Protein AF-A0A343JDG8-F1 (afdb_monomer)

Radius of gyration: 19.2 Å; Cα contacts (8 Å, |Δi|>4): 88; chains: 1; bounding box: 52×33×59 Å

Mean predicted aligned error: 7.64 Å

Solvent-accessible surface area (backbone atoms only — not comparable to full-atom values): 7752 Å² total; per-residue (Å²): 142,81,92,75,83,79,78,78,78,75,69,80,53,68,68,53,53,52,50,44,50,51,52,45,51,54,36,53,50,49,39,52,50,41,51,55,42,64,76,39,41,69,62,50,40,50,53,40,41,75,72,67,43,78,87,63,79,79,50,70,67,59,46,51,52,52,38,52,54,32,52,53,45,46,52,12,45,53,28,45,78,70,49,35,51,67,14,50,54,48,39,53,50,51,52,52,51,51,51,53,51,43,36,72,75,73,41,88,53,77,67,58,58,62,67,39,49,62,61,49,50,53,52,50,49,48,59,77,46,35,70,67,44,61,67,129

Secondary structure (DSSP, 8-state):
----------PPPHHHHHHHHHHHHHHHHHHHHHHHHHHTHHHHHHHHHHTT-TT-PPPHHHHHHHHHHHHHHHHHHHHHHTT-HHHHHHHHHHHHHHHHHHHHHH---HHHHHHHHHHHHHHHHHHHTHHHHS--

Foldseek 3Di:
DDDDPPPCPPDQPPVLVVLLVVLLVVLVVLLVVLVVCLVCVVVVQVVCVVVVVVPDRDDNVNSVVSNVLSVLLNVLSVCVNVLELVSVVSLVVSLVVVLVVCCVPVNDDPVSVVVCPSVVVSNVSCVVVVCSNPPD

Organism: NCBI:txid182773

pLDDT: mean 84.68, std 13.58, range [37.62, 95.56]

Structure (mmCIF, N/CA/C/O backbone):
data_AF-A0A343JDG8-F1
#
_entry.id   AF-A0A343JDG8-F1
#
loop_
_atom_site.group_PDB
_atom_site.id
_atom_site.type_symbol
_atom_site.label_atom_id
_atom_site.label_alt_id
_atom_site.label_comp_id
_atom_site.label_asym_id
_atom_site.label_entity_id
_atom_site.label_seq_id
_atom_site.pdbx_PDB_ins_code
_atom_site.Cartn_x
_atom_site.Cartn_y
_atom_site.Cartn_z
_atom_site.occupancy
_atom_site.B_iso_or_equiv
_atom_site.auth_seq_id
_atom_site.auth_comp_id
_atom_site.auth_asym_id
_atom_site.auth_atom_id
_atom_site.pdbx_PDB_model_num
ATOM 1 N N . MET A 1 1 ? -32.963 13.432 37.380 1.00 44.75 1 MET A N 1
ATOM 2 C CA . MET A 1 1 ? -31.583 13.754 36.946 1.00 44.75 1 MET A CA 1
ATOM 3 C C . MET A 1 1 ? -30.641 12.628 37.363 1.00 44.75 1 MET A C 1
ATOM 5 O O . MET A 1 1 ? -30.317 12.526 38.536 1.00 44.75 1 MET A O 1
ATOM 9 N N . LYS A 1 2 ? -30.222 11.765 36.430 1.00 38.16 2 LYS A N 1
ATOM 10 C CA . LYS A 1 2 ? -29.044 10.899 36.600 1.00 38.16 2 LYS A CA 1
ATOM 11 C C . LYS A 1 2 ? -28.178 11.062 35.357 1.00 38.16 2 LYS A C 1
ATOM 13 O O . LYS A 1 2 ? -28.506 10.577 34.282 1.00 38.16 2 LYS A O 1
ATOM 18 N N . SER A 1 3 ? -27.123 11.848 35.531 1.00 43.09 3 SER A N 1
ATOM 19 C CA . SER A 1 3 ? -26.045 12.039 34.570 1.00 43.09 3 SER A CA 1
ATOM 20 C C . SER A 1 3 ? -25.251 10.738 34.479 1.00 43.09 3 SER A C 1
ATOM 22 O O . SER A 1 3 ? -24.544 10.377 35.416 1.00 43.09 3 SER A O 1
ATOM 24 N N . GLY A 1 4 ? -25.407 10.016 33.373 1.00 37.62 4 GLY A N 1
ATOM 25 C CA . GLY A 1 4 ? -24.574 8.878 33.001 1.00 37.62 4 GLY A CA 1
ATOM 26 C C . GLY A 1 4 ? -23.763 9.238 31.764 1.00 37.62 4 GLY A C 1
ATOM 27 O O . GLY A 1 4 ? -24.155 8.908 30.651 1.00 37.62 4 GLY A O 1
ATOM 28 N N . LYS A 1 5 ? -22.650 9.961 31.942 1.00 42.31 5 LYS A N 1
ATOM 29 C CA . LYS A 1 5 ? -21.646 10.167 30.887 1.00 42.31 5 LYS A CA 1
ATOM 30 C C . LYS A 1 5 ? -20.992 8.821 30.552 1.00 42.31 5 LYS A C 1
ATOM 32 O O . LYS A 1 5 ? -19.981 8.467 31.151 1.00 42.31 5 LYS A O 1
ATOM 37 N N . THR A 1 6 ? -21.498 8.102 29.556 1.00 39.06 6 THR A N 1
ATOM 38 C CA . THR A 1 6 ? -20.713 7.067 28.866 1.00 39.06 6 THR A CA 1
ATOM 39 C C . THR A 1 6 ? -19.828 7.746 27.825 1.00 39.06 6 THR A C 1
ATOM 41 O O . THR A 1 6 ? -20.107 7.745 26.627 1.00 39.06 6 THR A O 1
ATOM 44 N N . ASN A 1 7 ? -18.752 8.384 28.288 1.00 41.16 7 ASN A N 1
ATOM 45 C CA . ASN A 1 7 ? -17.654 8.793 27.417 1.00 41.16 7 ASN A CA 1
ATOM 46 C C . ASN A 1 7 ? -16.857 7.539 27.022 1.00 41.16 7 ASN A C 1
ATOM 48 O O . ASN A 1 7 ? -15.747 7.337 27.512 1.00 41.16 7 ASN A O 1
ATOM 52 N N . ASN A 1 8 ? -17.393 6.706 26.126 1.00 44.53 8 ASN A N 1
ATOM 53 C CA . ASN A 1 8 ? -16.595 5.672 25.465 1.00 44.53 8 ASN A CA 1
ATOM 54 C C . ASN A 1 8 ? -15.649 6.353 24.469 1.00 44.53 8 ASN A C 1
ATOM 56 O O . ASN A 1 8 ? -15.868 6.383 23.260 1.00 44.53 8 ASN A O 1
ATOM 60 N N . LYS A 1 9 ? -14.556 6.922 24.990 1.00 51.56 9 LYS A N 1
ATOM 61 C CA . LYS A 1 9 ? -13.340 7.182 24.214 1.00 51.56 9 LYS A CA 1
ATOM 62 C C . LYS A 1 9 ? -12.651 5.843 23.974 1.00 51.56 9 LYS A C 1
ATOM 64 O O . LYS A 1 9 ? -11.563 5.594 24.485 1.00 51.56 9 LYS A O 1
ATOM 69 N N . GLU A 1 10 ? -13.291 4.954 23.227 1.00 62.84 10 GLU A N 1
ATOM 70 C CA . GLU A 1 10 ? -12.652 3.702 22.854 1.00 62.84 10 GLU A CA 1
ATOM 71 C C . GLU A 1 10 ? -11.452 4.017 21.959 1.00 62.84 10 GLU A C 1
ATOM 73 O O . GLU A 1 10 ? -11.564 4.543 20.844 1.00 62.84 10 GLU A O 1
ATOM 78 N N . GLY A 1 11 ? -10.265 3.787 22.515 1.00 65.62 11 GLY A N 1
ATOM 79 C CA . GLY A 1 11 ? -9.002 3.911 21.811 1.00 65.62 11 GLY A CA 1
ATOM 80 C C . GLY A 1 11 ? -8.905 2.876 20.694 1.00 65.62 11 GLY A C 1
ATOM 81 O O . GLY A 1 11 ? -9.460 1.770 20.782 1.00 65.62 11 GLY A O 1
ATOM 82 N N . LEU A 1 12 ? -8.170 3.237 19.640 1.00 74.94 12 LEU A N 1
ATOM 83 C CA . LEU A 1 12 ? -7.735 2.256 18.652 1.00 74.94 12 LEU A CA 1
ATOM 84 C C . LEU A 1 12 ? -6.924 1.190 19.389 1.00 74.94 12 LEU A C 1
ATOM 86 O O . LEU A 1 12 ? -6.085 1.514 20.227 1.00 74.94 12 LEU A O 1
ATOM 90 N N . GLY A 1 13 ? -7.217 -0.084 19.130 1.00 82.06 13 GLY A N 1
ATOM 91 C CA . GLY A 1 13 ? -6.414 -1.158 19.707 1.00 82.06 13 GLY A CA 1
ATOM 92 C C . GLY A 1 13 ? -4.967 -1.039 19.226 1.00 82.06 13 GLY A C 1
ATOM 93 O O . GLY A 1 13 ? -4.747 -0.706 18.063 1.00 82.06 13 GLY A O 1
ATOM 94 N N . LEU A 1 14 ? -4.000 -1.349 20.095 1.00 82.50 14 LEU A N 1
ATOM 95 C CA . LEU A 1 14 ? -2.565 -1.321 19.770 1.00 82.50 14 LEU A CA 1
ATOM 96 C C . LEU A 1 14 ? -2.247 -2.044 18.454 1.00 82.50 14 LEU A C 1
ATOM 98 O O . LEU A 1 14 ? -1.514 -1.508 17.634 1.00 82.50 14 LEU A O 1
ATOM 102 N N . GLY A 1 15 ? -2.864 -3.204 18.204 1.00 83.69 15 GLY A N 1
ATOM 103 C CA . GLY A 1 15 ? -2.677 -3.948 16.954 1.00 83.69 15 GLY A CA 1
ATOM 104 C C . GLY A 1 15 ? -3.091 -3.168 15.702 1.00 83.69 15 GLY A C 1
ATOM 105 O O . GLY A 1 15 ? -2.386 -3.211 14.701 1.00 83.69 15 GLY A O 1
ATOM 106 N N . LEU A 1 16 ? -4.180 -2.395 15.763 1.00 87.44 16 LEU A N 1
ATOM 107 C CA . LEU A 1 16 ? -4.640 -1.580 14.635 1.00 87.44 16 LEU A CA 1
ATOM 108 C C . LEU A 1 16 ? -3.701 -0.394 14.402 1.00 87.44 16 LEU A C 1
ATOM 110 O O . LEU A 1 16 ? -3.383 -0.099 13.254 1.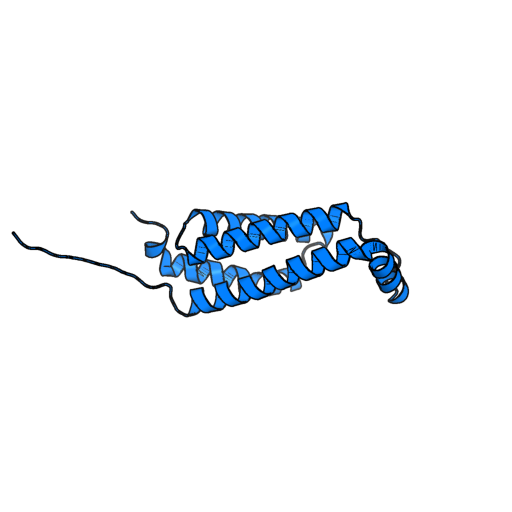00 87.44 16 LEU A O 1
ATOM 114 N N . ILE A 1 17 ? -3.215 0.239 15.476 1.00 88.50 17 ILE A N 1
ATOM 115 C CA . ILE A 1 17 ? -2.228 1.326 15.390 1.00 88.50 17 ILE A CA 1
ATOM 116 C C . ILE A 1 17 ? -0.922 0.809 14.778 1.00 88.50 17 ILE A C 1
ATOM 118 O O . ILE A 1 17 ? -0.423 1.409 13.832 1.00 88.50 17 ILE A O 1
ATOM 122 N N . LEU A 1 18 ? -0.397 -0.315 15.275 1.00 90.75 18 LEU A N 1
ATOM 123 C CA . LEU A 1 18 ? 0.855 -0.901 14.793 1.00 90.75 18 LEU A CA 1
ATOM 124 C C . LEU A 1 18 ? 0.752 -1.338 13.330 1.00 90.75 18 LEU A C 1
ATOM 126 O O . LEU A 1 18 ? 1.614 -0.982 12.532 1.00 90.75 18 LEU A O 1
ATOM 130 N N . LEU A 1 19 ? -0.316 -2.048 12.954 1.00 91.62 19 LEU A N 1
ATOM 131 C CA . LEU A 1 19 ? -0.512 -2.476 11.567 1.00 91.62 19 LEU A CA 1
ATOM 132 C C . LEU A 1 19 ? -0.728 -1.292 10.632 1.00 91.62 19 LEU A C 1
ATOM 134 O O . LEU A 1 19 ? -0.103 -1.238 9.581 1.00 91.62 19 LEU A O 1
ATOM 138 N N . SER A 1 20 ? -1.564 -0.326 11.012 1.00 90.06 20 SER A N 1
ATOM 139 C CA . SER A 1 20 ? -1.783 0.869 10.188 1.00 90.06 20 SER A CA 1
ATOM 140 C C . SER A 1 20 ? -0.500 1.690 10.050 1.00 90.06 20 SER A C 1
ATOM 142 O O . SER A 1 20 ? -0.209 2.169 8.962 1.00 90.06 20 SER A O 1
ATOM 144 N N . GLY A 1 21 ? 0.297 1.812 11.117 1.00 91.62 21 GLY A N 1
ATOM 145 C CA . GLY A 1 21 ? 1.608 2.464 11.082 1.00 91.62 21 GLY A CA 1
ATOM 146 C C . GLY A 1 21 ? 2.601 1.745 10.165 1.00 91.62 21 GLY A C 1
ATOM 147 O O . GLY A 1 21 ? 3.267 2.387 9.356 1.00 91.62 21 GLY A O 1
ATOM 148 N N . TYR A 1 22 ? 2.644 0.413 10.223 1.00 92.50 22 TYR A N 1
ATOM 149 C CA . TYR A 1 22 ? 3.447 -0.405 9.313 1.00 92.50 22 TYR A CA 1
ATOM 150 C C . TYR A 1 22 ? 3.019 -0.226 7.849 1.00 92.50 22 TYR A C 1
ATOM 152 O O . TYR A 1 22 ? 3.854 0.032 6.983 1.00 92.50 22 TYR A O 1
ATOM 160 N N . PHE A 1 23 ? 1.712 -0.274 7.575 1.00 91.94 23 PHE A N 1
ATOM 161 C CA . PHE A 1 23 ? 1.161 -0.009 6.245 1.00 91.94 23 PHE A CA 1
ATOM 162 C C . PHE A 1 23 ? 1.471 1.412 5.756 1.00 91.94 23 PHE A C 1
ATOM 164 O O . PHE A 1 23 ? 1.762 1.597 4.576 1.00 91.94 23 PHE A O 1
ATOM 171 N N . LEU A 1 24 ? 1.453 2.405 6.648 1.00 93.75 24 LEU A N 1
ATOM 172 C CA . LEU A 1 24 ? 1.839 3.785 6.351 1.00 93.75 24 LEU A CA 1
ATOM 173 C C . LEU A 1 24 ? 3.288 3.873 5.870 1.00 93.75 24 LEU A C 1
ATOM 175 O O . LEU A 1 24 ? 3.539 4.473 4.828 1.00 93.75 24 LEU A O 1
ATOM 179 N N . LEU A 1 25 ? 4.220 3.240 6.589 1.00 93.94 25 LEU A N 1
ATOM 180 C CA . LEU A 1 25 ? 5.636 3.214 6.215 1.00 93.94 25 LEU A CA 1
ATOM 181 C C . LEU A 1 25 ? 5.852 2.523 4.866 1.00 93.94 25 LEU A C 1
ATOM 183 O O . LEU A 1 25 ? 6.523 3.080 4.000 1.00 93.94 25 LEU A O 1
ATOM 187 N N . LEU A 1 26 ? 5.242 1.351 4.661 1.00 91.94 26 LEU A N 1
ATOM 188 C CA . LEU A 1 26 ? 5.338 0.628 3.390 1.00 91.94 26 LEU A CA 1
ATOM 189 C C . LEU A 1 26 ? 4.778 1.440 2.220 1.00 91.94 26 LEU A C 1
ATOM 191 O O . LEU A 1 26 ? 5.393 1.501 1.158 1.00 91.94 26 LEU A O 1
ATOM 195 N N . THR A 1 27 ? 3.624 2.078 2.414 1.00 91.81 27 THR A N 1
ATOM 196 C CA . THR A 1 27 ? 2.968 2.851 1.351 1.00 91.81 27 THR A CA 1
ATOM 197 C C . THR A 1 27 ? 3.754 4.122 1.039 1.00 91.81 27 THR A C 1
ATOM 199 O O . THR A 1 27 ? 3.952 4.443 -0.128 1.00 91.81 27 THR A O 1
ATOM 202 N N . ALA A 1 28 ? 4.269 4.816 2.058 1.00 92.81 28 ALA A N 1
ATOM 203 C CA . ALA A 1 28 ? 5.125 5.985 1.868 1.00 92.81 28 ALA A CA 1
ATOM 204 C C . ALA A 1 28 ? 6.416 5.625 1.117 1.00 92.81 28 ALA A C 1
ATOM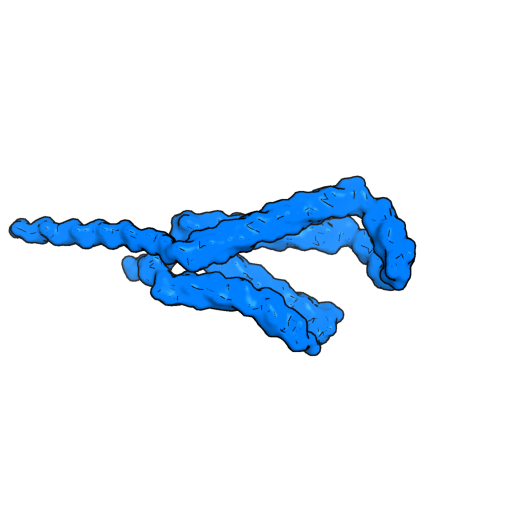 206 O O . ALA A 1 28 ? 6.782 6.308 0.161 1.00 92.81 28 ALA A O 1
ATOM 207 N N . TYR A 1 29 ? 7.062 4.518 1.497 1.00 94.06 29 TYR A N 1
ATOM 208 C CA . TYR A 1 29 ? 8.233 4.004 0.790 1.00 94.06 29 TYR A CA 1
ATOM 209 C C . TYR A 1 29 ? 7.909 3.637 -0.665 1.00 94.06 29 TYR A C 1
ATOM 211 O O . TYR A 1 29 ? 8.646 4.012 -1.571 1.00 94.06 29 TYR A O 1
ATOM 219 N N . SER A 1 30 ? 6.782 2.963 -0.907 1.00 91.44 30 SER A N 1
ATOM 220 C CA . SER A 1 30 ? 6.342 2.585 -2.255 1.00 91.44 30 SER A CA 1
ATOM 221 C C . SER A 1 30 ? 6.068 3.800 -3.149 1.00 91.44 30 SER A C 1
ATOM 223 O O . SER A 1 30 ? 6.484 3.806 -4.309 1.00 91.44 30 SER A O 1
ATOM 225 N N . ILE A 1 31 ? 5.436 4.851 -2.616 1.00 94.50 31 ILE A N 1
ATOM 226 C CA .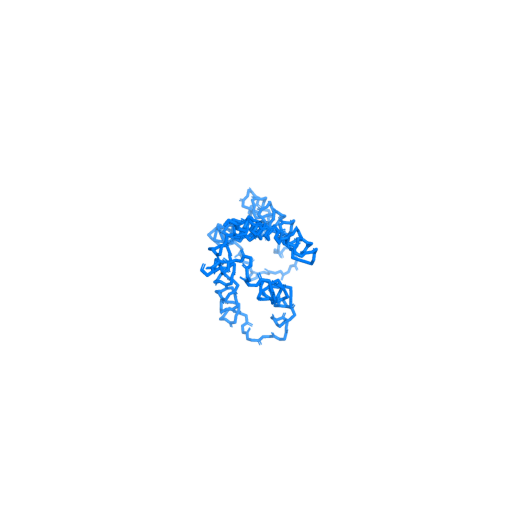 ILE A 1 31 ? 5.228 6.114 -3.338 1.00 94.50 31 ILE A CA 1
ATOM 227 C C . ILE A 1 31 ? 6.576 6.752 -3.675 1.00 94.50 31 ILE A C 1
ATOM 229 O O . ILE A 1 31 ? 6.807 7.109 -4.827 1.00 94.50 31 ILE A O 1
ATOM 233 N N . PHE A 1 32 ? 7.479 6.856 -2.698 1.00 94.44 32 PHE A N 1
ATOM 234 C CA . PHE A 1 32 ? 8.811 7.417 -2.916 1.00 94.44 32 PHE A CA 1
ATOM 235 C C . PHE A 1 32 ? 9.585 6.648 -3.997 1.00 94.44 32 PHE A C 1
ATOM 237 O O . PHE A 1 32 ? 10.105 7.254 -4.932 1.00 94.44 32 PHE A O 1
ATOM 244 N N . ALA A 1 33 ? 9.597 5.316 -3.922 1.00 92.06 33 ALA A N 1
ATOM 245 C CA . ALA A 1 33 ? 10.230 4.461 -4.921 1.00 92.06 33 ALA A CA 1
ATOM 246 C C . ALA A 1 33 ? 9.623 4.665 -6.319 1.00 92.06 33 ALA A C 1
ATOM 248 O O . ALA A 1 33 ? 10.362 4.776 -7.293 1.00 92.06 33 ALA A O 1
ATOM 249 N N . SER A 1 34 ? 8.297 4.792 -6.413 1.00 91.88 34 SER A N 1
ATOM 250 C CA . SER A 1 34 ? 7.597 5.030 -7.684 1.00 91.88 34 SER A CA 1
ATOM 251 C C . SER A 1 34 ? 7.938 6.397 -8.288 1.00 91.88 34 SER A C 1
ATOM 253 O O . SER A 1 34 ? 8.076 6.517 -9.502 1.00 91.88 34 SER A O 1
ATOM 255 N N . ILE A 1 35 ? 8.119 7.432 -7.459 1.00 94.25 35 ILE A N 1
ATOM 256 C CA . ILE A 1 35 ? 8.576 8.755 -7.917 1.00 94.25 35 ILE A CA 1
ATOM 257 C C . ILE A 1 35 ? 10.002 8.659 -8.465 1.00 94.25 35 ILE A C 1
ATOM 259 O O . ILE A 1 35 ? 10.261 9.123 -9.573 1.00 94.25 35 ILE A O 1
ATOM 263 N N . MET A 1 36 ? 10.912 8.019 -7.724 1.00 92.88 36 MET A N 1
ATOM 264 C CA . MET A 1 36 ? 12.300 7.834 -8.164 1.00 92.88 36 MET A CA 1
ATOM 265 C C . MET A 1 36 ? 12.380 7.026 -9.464 1.00 92.88 36 MET A C 1
ATOM 267 O O . MET A 1 36 ? 13.178 7.351 -10.342 1.00 92.88 36 MET A O 1
ATOM 271 N N . GLN A 1 37 ? 11.523 6.014 -9.604 1.00 91.62 37 GLN A N 1
ATOM 272 C CA . GLN A 1 37 ? 11.391 5.218 -10.818 1.00 91.62 37 GLN A CA 1
ATOM 273 C C . GLN A 1 37 ? 10.878 6.050 -11.997 1.00 91.62 37 GLN A C 1
ATOM 275 O O . GLN A 1 37 ? 11.395 5.913 -13.098 1.00 91.62 37 GLN A O 1
ATOM 280 N N . LEU A 1 38 ? 9.898 6.933 -11.782 1.00 93.44 38 LEU A N 1
ATOM 281 C CA . LEU A 1 38 ? 9.379 7.804 -12.838 1.00 93.44 38 LEU A CA 1
ATOM 282 C C . LEU A 1 38 ? 10.433 8.814 -13.316 1.00 93.44 38 LEU A C 1
ATOM 284 O O . LEU A 1 38 ? 10.530 9.073 -14.512 1.00 93.44 38 LEU A O 1
ATOM 288 N N . MET A 1 39 ? 11.227 9.366 -12.392 1.00 93.88 39 MET A N 1
ATOM 289 C CA . MET A 1 39 ? 12.293 10.323 -12.711 1.00 93.88 39 MET A CA 1
ATOM 290 C C . MET A 1 39 ? 13.454 9.689 -13.487 1.00 93.88 39 MET A C 1
ATOM 292 O O . MET A 1 39 ? 14.056 10.363 -14.314 1.00 93.88 39 MET A O 1
ATOM 296 N N . ASN A 1 40 ? 13.748 8.409 -13.240 1.00 93.88 40 ASN A N 1
ATOM 297 C CA . ASN A 1 40 ? 14.883 7.691 -13.831 1.00 93.88 40 ASN A CA 1
ATOM 298 C C . ASN A 1 40 ? 14.421 6.479 -14.656 1.00 93.88 40 ASN A C 1
ATOM 300 O O . ASN A 1 40 ? 15.056 5.425 -14.632 1.00 93.88 40 ASN A O 1
ATOM 304 N N . LEU A 1 41 ? 13.288 6.601 -15.357 1.00 91.56 41 LEU A N 1
ATOM 305 C CA . LEU A 1 41 ? 12.613 5.467 -16.001 1.00 91.56 41 LEU A CA 1
ATOM 306 C C . LEU A 1 41 ? 13.520 4.721 -16.992 1.00 91.56 41 LEU A C 1
ATOM 308 O O . LEU A 1 41 ? 13.532 3.493 -17.017 1.00 91.56 41 LEU A O 1
ATOM 312 N N . GLU A 1 42 ? 14.312 5.453 -17.779 1.00 89.88 42 GLU A N 1
ATOM 313 C CA . GLU A 1 42 ? 15.236 4.867 -18.756 1.00 89.88 42 GLU A CA 1
ATOM 314 C C . GLU A 1 42 ? 16.366 4.074 -18.093 1.00 89.88 42 GLU A C 1
ATOM 316 O O . GLU A 1 42 ? 16.671 2.961 -18.518 1.00 89.88 42 GLU A O 1
ATOM 321 N N . GLU A 1 43 ? 16.979 4.624 -17.043 1.00 91.12 43 GLU A N 1
ATOM 322 C CA . GLU A 1 43 ? 18.020 3.935 -16.273 1.00 91.12 43 GLU A CA 1
ATOM 323 C C . GLU A 1 43 ? 17.451 2.704 -15.570 1.00 91.12 43 GLU A C 1
ATOM 325 O O . GLU A 1 43 ? 18.082 1.649 -15.557 1.00 91.12 43 GLU A O 1
ATOM 330 N N . TYR A 1 44 ? 16.226 2.807 -15.055 1.00 88.38 44 TYR A N 1
ATOM 331 C CA . TYR A 1 44 ? 15.532 1.693 -14.425 1.00 88.38 44 TYR A CA 1
ATOM 332 C C . TYR A 1 44 ? 15.233 0.568 -15.423 1.00 88.38 44 TYR A C 1
ATOM 334 O O . TYR A 1 44 ? 15.483 -0.601 -15.129 1.00 88.38 44 TYR A O 1
ATOM 342 N N . ASN A 1 45 ? 14.759 0.906 -16.626 1.00 90.31 45 ASN A N 1
ATOM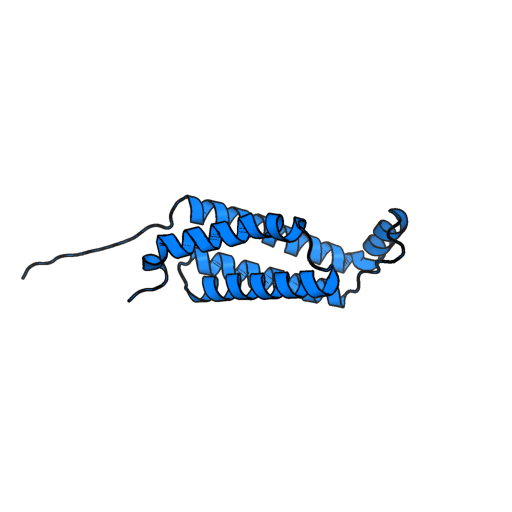 343 C CA . ASN A 1 45 ? 14.533 -0.073 -17.687 1.00 90.31 45 ASN A CA 1
ATOM 344 C C . ASN A 1 45 ? 15.854 -0.709 -18.149 1.00 90.31 45 ASN A C 1
ATOM 346 O O . ASN A 1 45 ? 15.916 -1.930 -18.275 1.00 90.31 45 ASN A O 1
ATOM 350 N N . LYS A 1 46 ? 16.936 0.064 -18.313 1.00 90.56 46 LYS A N 1
ATOM 351 C CA . LYS A 1 46 ? 18.274 -0.484 -18.615 1.00 90.56 46 LYS A CA 1
ATOM 352 C C . LYS A 1 46 ? 18.754 -1.450 -17.532 1.00 90.56 46 LYS A C 1
ATOM 354 O O . LYS A 1 46 ? 19.174 -2.556 -17.851 1.00 90.56 46 LYS A O 1
ATOM 359 N N . PHE A 1 47 ? 18.609 -1.080 -16.264 1.00 89.06 47 PHE A N 1
ATOM 360 C CA . PHE A 1 47 ? 18.968 -1.927 -15.129 1.00 89.06 47 PHE A CA 1
ATOM 361 C C . PHE A 1 47 ? 18.173 -3.244 -15.092 1.00 89.06 47 PHE A C 1
ATOM 363 O O . PHE A 1 47 ? 18.728 -4.304 -14.800 1.00 89.06 47 PHE A O 1
ATOM 370 N N . ILE A 1 48 ? 16.879 -3.208 -15.421 1.00 88.12 48 ILE A N 1
ATOM 371 C CA . ILE A 1 48 ? 16.036 -4.410 -15.532 1.00 88.12 48 ILE A CA 1
ATOM 372 C C . ILE A 1 48 ? 16.488 -5.301 -16.698 1.00 88.12 48 ILE A C 1
ATOM 374 O O . ILE A 1 48 ? 16.573 -6.524 -16.540 1.00 88.12 48 ILE A O 1
ATOM 378 N N . LEU A 1 49 ? 16.826 -4.704 -17.844 1.00 88.31 49 LEU A N 1
ATOM 379 C CA . LEU A 1 49 ? 17.360 -5.429 -19.000 1.00 88.31 49 LEU A CA 1
ATOM 380 C C . LEU A 1 49 ? 18.699 -6.109 -18.675 1.00 88.31 49 LEU A C 1
ATOM 382 O O . LEU A 1 49 ? 18.877 -7.280 -19.009 1.00 88.31 49 LEU A O 1
ATOM 386 N N . GLU A 1 50 ? 19.604 -5.417 -17.979 1.00 89.75 50 GLU A N 1
ATOM 387 C CA . GLU A 1 50 ? 20.898 -5.955 -17.528 1.00 89.75 50 GLU A CA 1
ATOM 388 C C . GLU A 1 50 ? 20.746 -7.127 -16.548 1.00 89.75 50 GLU A C 1
ATOM 390 O O . GLU A 1 50 ? 21.567 -8.043 -16.540 1.00 89.75 50 GLU A O 1
ATOM 395 N N . GLN A 1 51 ? 19.661 -7.156 -15.772 1.00 87.56 51 GLN A N 1
ATOM 396 C CA . GLN A 1 51 ? 19.315 -8.283 -14.902 1.00 87.56 51 GLN A CA 1
ATOM 397 C C . GLN A 1 51 ? 18.664 -9.472 -15.630 1.00 87.56 51 GLN A C 1
ATOM 399 O O . GLN A 1 51 ? 18.300 -10.459 -14.989 1.00 87.56 51 GLN A O 1
ATOM 404 N N . GLY A 1 52 ? 18.517 -9.410 -16.956 1.00 85.38 52 GLY A N 1
ATOM 405 C CA . GLY A 1 52 ? 17.965 -10.499 -17.763 1.00 85.38 52 GLY A CA 1
ATOM 406 C C . GLY A 1 52 ? 16.439 -10.497 -17.877 1.00 85.38 52 GLY A C 1
ATOM 407 O O . GLY A 1 52 ? 15.866 -11.447 -18.410 1.00 85.38 52 GLY A O 1
ATOM 408 N N . TYR A 1 53 ? 15.758 -9.434 -17.441 1.00 83.25 53 TYR A N 1
ATOM 409 C CA . TYR A 1 53 ? 14.304 -9.284 -17.586 1.00 83.25 53 TYR A CA 1
ATOM 410 C C . TYR A 1 53 ? 13.939 -8.619 -18.922 1.00 83.25 53 TYR A C 1
ATOM 412 O O . TYR A 1 53 ? 13.207 -7.634 -18.978 1.00 83.25 53 TYR A O 1
ATOM 420 N N . SER A 1 54 ? 14.435 -9.182 -20.026 1.00 66.81 54 SER A N 1
ATOM 421 C CA . SER A 1 54 ? 14.363 -8.612 -21.384 1.00 66.81 54 SER A CA 1
ATOM 422 C C . SER A 1 54 ? 12.948 -8.354 -21.917 1.00 66.81 54 SER A C 1
ATOM 424 O O . SER A 1 54 ? 12.788 -7.679 -22.927 1.00 66.81 54 SER A O 1
ATOM 426 N N . GLN A 1 55 ? 11.927 -8.931 -21.279 1.00 67.19 55 GLN A N 1
ATOM 427 C CA . GLN A 1 55 ? 10.528 -8.868 -21.715 1.00 67.19 55 GLN A CA 1
ATOM 428 C C . GLN A 1 55 ? 9.669 -7.914 -20.875 1.00 67.19 55 GLN A C 1
ATOM 430 O O . GLN A 1 55 ? 8.470 -7.799 -21.121 1.00 67.19 55 GLN A O 1
ATOM 435 N N . VAL A 1 56 ? 10.252 -7.249 -19.873 1.00 74.06 56 VAL A N 1
ATOM 436 C CA . VAL A 1 56 ? 9.526 -6.355 -18.967 1.00 74.06 56 VAL A CA 1
ATOM 437 C C . VAL A 1 56 ? 10.014 -4.930 -19.190 1.00 74.06 56 VAL A C 1
ATOM 439 O O . VAL A 1 56 ? 10.963 -4.479 -18.558 1.00 74.06 56 VAL A O 1
ATOM 442 N N . GLU A 1 57 ? 9.355 -4.216 -20.099 1.00 81.75 57 GLU A N 1
ATOM 443 C CA . GLU A 1 57 ? 9.517 -2.768 -20.210 1.00 81.75 57 GLU A CA 1
ATOM 444 C C . GLU A 1 57 ? 8.489 -2.085 -19.310 1.00 81.75 57 GLU A C 1
ATOM 446 O O . GLU A 1 57 ? 7.277 -2.261 -19.474 1.00 81.75 57 GLU A O 1
ATOM 451 N N . ILE A 1 58 ? 8.971 -1.307 -18.342 1.00 85.56 58 ILE A N 1
ATOM 452 C CA . ILE A 1 58 ? 8.088 -0.545 -17.470 1.00 85.56 58 ILE A CA 1
ATOM 453 C C . ILE A 1 58 ? 7.749 0.766 -18.162 1.00 85.56 58 ILE A C 1
ATOM 455 O O . ILE A 1 58 ? 8.621 1.581 -18.469 1.00 85.56 58 ILE A O 1
ATOM 459 N N . THR A 1 59 ? 6.453 0.976 -18.376 1.00 90.25 59 THR A N 1
ATOM 460 C CA . THR A 1 59 ? 5.948 2.197 -19.008 1.00 90.25 59 THR A CA 1
ATOM 461 C C . THR A 1 59 ? 5.616 3.257 -17.964 1.00 90.25 59 THR A C 1
ATOM 463 O O . THR A 1 59 ? 5.153 2.954 -16.859 1.00 90.25 59 THR A O 1
ATOM 466 N N . SER A 1 60 ? 5.763 4.532 -18.328 1.00 91.38 60 SER A N 1
ATOM 467 C CA . SER A 1 60 ? 5.418 5.664 -17.458 1.00 91.38 60 SER A CA 1
ATOM 468 C C . SER A 1 60 ? 3.958 5.596 -16.998 1.00 91.38 60 SER A C 1
ATOM 470 O O . SER A 1 60 ? 3.652 5.892 -15.846 1.00 91.38 60 SER A O 1
ATOM 472 N N . SER A 1 61 ? 3.052 5.137 -17.869 1.00 90.31 61 SER A N 1
ATOM 473 C CA . SER A 1 61 ? 1.632 4.956 -17.551 1.00 90.31 61 SER A CA 1
ATOM 474 C C . SER A 1 61 ? 1.405 3.938 -16.432 1.00 90.31 61 SER A C 1
ATOM 476 O O . SER A 1 61 ? 0.605 4.196 -15.534 1.00 90.31 61 SER A O 1
ATOM 478 N N . GLN A 1 62 ? 2.124 2.811 -16.435 1.00 88.94 62 GLN A N 1
ATOM 479 C CA . GLN A 1 62 ? 2.027 1.811 -15.365 1.00 88.94 62 GLN A CA 1
ATOM 480 C C . GLN A 1 62 ? 2.516 2.368 -14.022 1.00 88.94 62 GLN A C 1
ATOM 482 O O . GLN A 1 62 ? 1.876 2.143 -12.988 1.00 88.94 62 GLN A O 1
ATOM 487 N N . VAL A 1 63 ? 3.613 3.133 -14.033 1.00 92.31 63 VAL A N 1
ATOM 488 C CA . VAL A 1 63 ? 4.156 3.768 -12.821 1.00 92.31 63 VAL A CA 1
ATOM 489 C C . VAL A 1 63 ? 3.186 4.821 -12.281 1.00 92.31 63 VAL A C 1
ATOM 491 O O . VAL A 1 63 ? 2.904 4.830 -11.086 1.00 92.31 63 VAL A O 1
ATOM 494 N N . ILE A 1 64 ? 2.598 5.652 -13.148 1.00 93.31 64 ILE A N 1
ATOM 495 C CA . ILE A 1 64 ? 1.603 6.668 -12.762 1.00 93.31 64 ILE A CA 1
ATOM 496 C C . ILE A 1 64 ? 0.354 6.025 -12.143 1.00 93.31 64 ILE A C 1
ATOM 498 O O . ILE A 1 64 ? -0.133 6.497 -11.114 1.00 93.31 64 ILE A O 1
ATOM 502 N N . VAL A 1 65 ? -0.156 4.933 -12.723 1.00 90.81 65 VAL A N 1
ATOM 503 C CA . VAL A 1 65 ? -1.306 4.203 -12.159 1.00 90.81 65 VAL A CA 1
ATOM 504 C C . VAL A 1 65 ? -0.959 3.628 -10.784 1.00 90.81 65 VAL A C 1
ATOM 506 O O . VAL A 1 65 ? -1.734 3.780 -9.838 1.00 90.81 65 VAL A O 1
ATOM 509 N N . SER A 1 66 ? 0.225 3.031 -10.644 1.00 89.50 66 SER A N 1
ATOM 510 C CA . SER A 1 66 ? 0.701 2.473 -9.371 1.00 89.50 66 SER A CA 1
ATOM 511 C C . SER A 1 66 ? 0.866 3.555 -8.300 1.00 89.50 66 SER A C 1
ATOM 513 O O . SER A 1 66 ? 0.442 3.369 -7.158 1.00 89.50 66 SER A O 1
ATOM 515 N N . LEU A 1 67 ? 1.395 4.721 -8.681 1.00 93.31 67 LEU A N 1
ATOM 516 C CA . LEU A 1 67 ? 1.512 5.894 -7.819 1.00 93.31 67 LEU A CA 1
ATOM 517 C C . LEU A 1 67 ? 0.133 6.365 -7.336 1.00 93.31 67 LEU A C 1
ATOM 519 O O . LEU A 1 67 ? -0.057 6.586 -6.139 1.00 93.31 67 LEU A O 1
ATOM 523 N N . ALA A 1 68 ? -0.845 6.474 -8.240 1.00 93.69 68 ALA A N 1
ATOM 524 C CA . ALA A 1 68 ? -2.204 6.887 -7.898 1.00 93.69 68 ALA A CA 1
ATOM 525 C C . ALA A 1 68 ? -2.863 5.914 -6.906 1.00 93.69 68 ALA A C 1
ATOM 527 O O . ALA A 1 68 ? -3.434 6.346 -5.902 1.00 93.69 68 ALA A O 1
ATOM 528 N N . ILE A 1 69 ? -2.724 4.603 -7.133 1.00 92.06 69 ILE A N 1
ATOM 529 C CA . ILE A 1 69 ? -3.205 3.565 -6.207 1.00 92.06 69 ILE A CA 1
ATOM 530 C C . ILE A 1 69 ? -2.514 3.695 -4.841 1.00 92.06 69 ILE A C 1
ATOM 532 O O . ILE A 1 69 ? -3.183 3.636 -3.806 1.00 92.06 69 ILE A O 1
ATOM 536 N N . GLY A 1 70 ? -1.198 3.926 -4.826 1.00 92.19 70 GLY A N 1
ATOM 537 C CA . GLY A 1 70 ? -0.425 4.153 -3.604 1.00 92.19 70 GLY A CA 1
ATOM 538 C C . GLY A 1 70 ? -0.937 5.350 -2.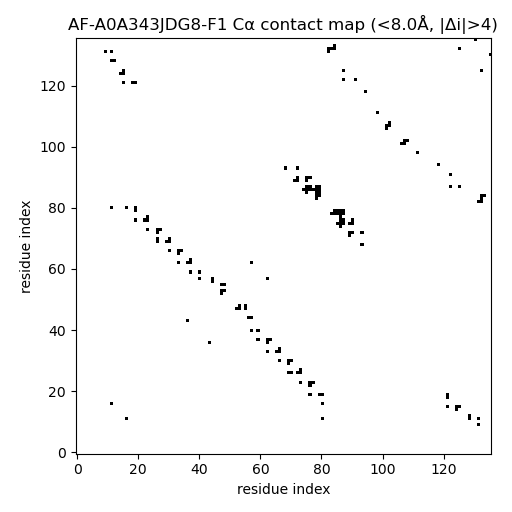799 1.00 92.19 70 GLY A C 1
ATOM 539 O O . GLY A 1 70 ? -1.149 5.238 -1.591 1.00 92.19 70 GLY A O 1
ATOM 540 N N . VAL A 1 71 ? -1.225 6.474 -3.459 1.00 94.38 71 VAL A N 1
ATOM 541 C CA . VAL A 1 71 ? -1.789 7.671 -2.810 1.00 94.38 71 VAL A CA 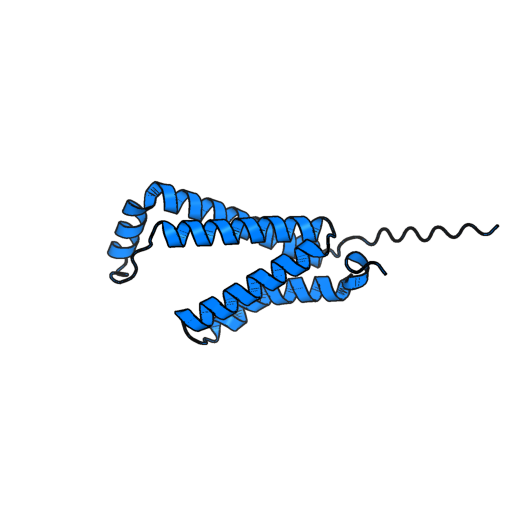1
ATOM 542 C C . VAL A 1 71 ? -3.175 7.389 -2.224 1.00 94.38 71 VAL A C 1
ATOM 544 O O . VAL A 1 71 ? -3.447 7.764 -1.081 1.00 94.38 71 VAL A O 1
ATOM 547 N N . VAL A 1 72 ? -4.046 6.684 -2.953 1.00 95.00 72 VAL A N 1
ATOM 548 C CA . VAL A 1 72 ? -5.373 6.299 -2.440 1.00 95.00 72 VAL A CA 1
ATOM 549 C C . VAL A 1 72 ? -5.245 5.388 -1.216 1.00 95.00 72 VAL A C 1
ATOM 551 O O . VAL A 1 72 ? -5.945 5.600 -0.221 1.00 95.00 72 VAL A O 1
ATOM 554 N N . LEU A 1 73 ? -4.331 4.412 -1.235 1.00 93.12 73 LEU A N 1
ATOM 555 C CA . LEU A 1 73 ? -4.059 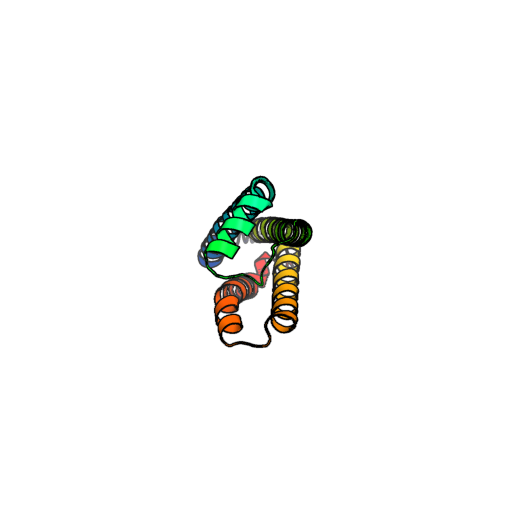3.553 -0.077 1.00 93.12 73 LEU A CA 1
ATOM 556 C C . LEU A 1 73 ? -3.551 4.353 1.122 1.00 93.12 73 LEU A C 1
ATOM 558 O O . LEU A 1 73 ? -4.039 4.147 2.235 1.00 93.12 73 LEU A O 1
ATOM 562 N N . LEU A 1 74 ? -2.640 5.301 0.901 1.00 94.81 74 LEU A N 1
ATOM 563 C CA . LEU A 1 74 ? -2.109 6.166 1.951 1.00 94.81 74 LEU A CA 1
ATOM 564 C C . LEU A 1 74 ? -3.232 6.952 2.639 1.00 94.81 74 LEU A C 1
ATOM 566 O O . LEU A 1 74 ? -3.363 6.919 3.865 1.00 94.81 74 LEU A O 1
ATOM 570 N N . ILE A 1 75 ? -4.088 7.600 1.844 1.00 95.56 75 ILE A N 1
ATOM 571 C CA . ILE A 1 75 ? -5.258 8.339 2.336 1.00 95.56 75 ILE A CA 1
ATOM 572 C C . ILE A 1 75 ? -6.196 7.401 3.106 1.00 95.56 75 ILE A C 1
ATOM 574 O O . ILE A 1 75 ? -6.680 7.752 4.183 1.00 95.56 75 ILE A O 1
ATOM 578 N N . SER A 1 76 ? -6.417 6.190 2.596 1.00 94.44 76 SER A N 1
ATOM 579 C CA . SER A 1 76 ? -7.271 5.186 3.239 1.00 94.44 76 SER A CA 1
ATOM 580 C C . SER A 1 76 ? -6.763 4.809 4.633 1.00 94.44 76 SER A C 1
ATOM 582 O O . SER A 1 76 ? -7.543 4.799 5.586 1.00 94.44 76 SER A O 1
ATOM 584 N N . ILE A 1 77 ? -5.457 4.567 4.783 1.00 93.12 77 ILE A N 1
ATOM 585 C CA . ILE A 1 77 ? -4.828 4.220 6.068 1.00 93.12 77 ILE A CA 1
ATOM 586 C C . ILE A 1 77 ? -4.910 5.393 7.054 1.00 93.12 77 ILE A C 1
ATOM 588 O O . ILE A 1 77 ? -5.252 5.196 8.223 1.00 93.12 77 ILE A O 1
ATOM 592 N N . ILE A 1 78 ? -4.667 6.623 6.589 1.00 93.69 78 ILE A N 1
ATOM 593 C CA . ILE A 1 78 ? -4.818 7.828 7.419 1.00 93.69 78 ILE A CA 1
ATOM 594 C C . ILE A 1 78 ? -6.266 7.949 7.911 1.00 93.69 78 ILE A C 1
ATOM 596 O O . ILE A 1 78 ? -6.503 8.158 9.100 1.00 93.69 78 ILE A O 1
ATOM 600 N N . LEU A 1 79 ? -7.253 7.749 7.036 1.00 92.44 79 LEU A N 1
ATOM 601 C CA . LEU A 1 79 ? -8.670 7.776 7.407 1.00 92.44 79 LEU A CA 1
ATOM 602 C C . LEU A 1 79 ? -9.041 6.661 8.401 1.00 92.44 79 LEU A C 1
ATOM 604 O O . LEU A 1 79 ? -9.831 6.906 9.318 1.00 92.44 79 LEU A O 1
ATOM 608 N N . ILE A 1 80 ? -8.441 5.471 8.280 1.00 91.44 80 ILE A N 1
ATOM 609 C CA . ILE A 1 80 ? -8.594 4.374 9.251 1.00 91.44 80 ILE A CA 1
ATOM 610 C C . ILE A 1 80 ? -8.070 4.793 10.632 1.00 91.44 80 ILE A C 1
ATOM 612 O O . ILE A 1 80 ? -8.759 4.580 11.636 1.00 91.44 80 ILE A O 1
ATOM 616 N N . LEU A 1 81 ? -6.903 5.437 10.698 1.00 89.94 81 LEU A N 1
ATOM 617 C CA . LEU A 1 81 ? -6.346 5.984 11.942 1.00 89.94 81 LEU A CA 1
ATOM 618 C C . LEU A 1 81 ? -7.193 7.132 12.510 1.00 89.94 81 LEU A C 1
ATOM 620 O O . LEU A 1 81 ? -7.335 7.263 13.724 1.00 89.94 81 LEU A O 1
ATOM 624 N N . LEU A 1 82 ? -7.830 7.923 11.648 1.00 90.06 82 LEU A N 1
ATOM 625 C CA . LEU A 1 82 ? -8.778 8.971 12.041 1.00 90.06 82 LEU A CA 1
ATOM 626 C C . LEU A 1 82 ? -10.175 8.433 12.397 1.00 90.06 82 LEU A C 1
ATOM 628 O O . LEU A 1 82 ? -11.095 9.224 12.623 1.00 90.06 82 LEU A O 1
ATOM 632 N N . LYS A 1 83 ? -10.352 7.106 12.469 1.00 88.19 83 LYS A N 1
ATOM 633 C CA . LYS A 1 83 ? -11.621 6.439 12.815 1.00 88.19 83 LYS A CA 1
ATOM 634 C C . LYS A 1 83 ? -12.759 6.736 11.826 1.00 88.19 83 LYS A C 1
ATOM 636 O O . LYS A 1 83 ? -13.930 6.743 12.198 1.00 88.19 83 LYS A O 1
ATOM 641 N N . LYS A 1 84 ? -12.437 7.007 10.559 1.00 88.19 84 LYS A N 1
ATOM 642 C CA . LYS A 1 84 ? -13.420 7.284 9.501 1.00 88.19 84 LYS A CA 1
ATOM 643 C C . LYS A 1 84 ? -13.727 6.007 8.719 1.00 88.19 84 LYS A C 1
ATOM 645 O O . LYS A 1 84 ? -12.832 5.409 8.131 1.00 88.19 84 LYS A O 1
ATOM 650 N N . VAL A 1 85 ? -15.006 5.623 8.650 1.00 87.56 85 VAL A N 1
ATOM 651 C CA . VAL A 1 85 ? -15.456 4.393 7.956 1.00 87.56 85 VAL A CA 1
ATOM 652 C C . VAL A 1 85 ? -15.108 4.398 6.474 1.00 87.56 85 VAL A C 1
ATOM 654 O O . VAL A 1 85 ? -14.750 3.366 5.922 1.00 87.56 85 VAL A O 1
ATOM 657 N N . ILE A 1 86 ? -15.147 5.570 5.838 1.00 90.12 86 ILE A N 1
ATOM 658 C CA . ILE A 1 86 ? -14.778 5.713 4.428 1.00 90.12 86 ILE A CA 1
ATOM 659 C C . ILE A 1 86 ? -13.348 5.222 4.147 1.00 90.12 86 ILE A C 1
ATOM 661 O O . ILE A 1 86 ? -13.111 4.629 3.102 1.00 90.12 86 ILE A O 1
ATOM 665 N N . GLY A 1 87 ? -12.421 5.359 5.104 1.00 91.19 87 GLY A N 1
ATOM 666 C CA . GLY A 1 87 ? -11.066 4.816 4.973 1.00 91.19 87 GLY A CA 1
ATOM 667 C C . GLY A 1 87 ? -11.040 3.291 4.910 1.00 91.19 87 GLY A C 1
ATOM 668 O O . GLY A 1 87 ? -10.266 2.719 4.150 1.00 91.19 87 GLY A O 1
ATOM 669 N N . VAL A 1 88 ? -11.928 2.629 5.658 1.00 91.31 88 VAL A N 1
ATOM 670 C CA . VAL A 1 88 ? -12.074 1.167 5.638 1.00 91.31 88 VAL A CA 1
ATOM 671 C C . VAL A 1 88 ? -12.595 0.707 4.279 1.00 91.31 88 VAL A C 1
ATOM 673 O O . VAL A 1 88 ? -12.022 -0.205 3.689 1.00 91.31 88 VAL A O 1
ATOM 676 N N . TYR A 1 89 ? -13.645 1.354 3.761 1.00 92.00 89 TYR A N 1
ATOM 677 C CA . TYR A 1 89 ? -14.217 1.005 2.458 1.00 92.00 89 TYR A CA 1
ATOM 678 C C . TYR A 1 89 ? -13.222 1.215 1.317 1.00 92.00 89 TYR A C 1
ATOM 680 O O . TYR A 1 89 ? -13.101 0.342 0.460 1.00 92.00 89 TYR A O 1
ATOM 688 N N . LEU A 1 90 ? -12.475 2.324 1.329 1.00 94.00 90 LEU A N 1
ATOM 689 C CA . LEU A 1 90 ? -11.438 2.580 0.330 1.00 94.00 90 LEU A CA 1
ATOM 690 C C . LEU A 1 90 ? -10.313 1.544 0.408 1.00 94.00 90 LEU A C 1
ATOM 692 O O . LEU A 1 90 ? -9.944 0.978 -0.618 1.00 94.00 90 LEU A O 1
ATOM 696 N N . PHE A 1 91 ? -9.816 1.240 1.610 1.00 93.75 91 PHE A N 1
ATOM 697 C CA . PHE A 1 91 ? -8.761 0.243 1.780 1.00 93.75 91 PHE A CA 1
ATOM 698 C C . PHE A 1 91 ? -9.204 -1.127 1.259 1.00 93.75 91 PHE A C 1
ATOM 700 O O . PHE A 1 91 ? -8.538 -1.699 0.403 1.00 93.75 91 PHE A O 1
ATOM 707 N N . VAL A 1 92 ? -10.350 -1.634 1.724 1.00 92.44 92 VAL A N 1
ATOM 708 C CA . VAL A 1 92 ? -10.874 -2.941 1.297 1.00 92.44 92 VAL A CA 1
ATOM 709 C C . VAL A 1 92 ? -11.150 -2.957 -0.207 1.00 92.44 92 VAL A C 1
ATOM 711 O O . VAL A 1 92 ? -10.772 -3.914 -0.879 1.00 92.44 92 VAL A O 1
ATOM 714 N N . GLY A 1 93 ? -11.745 -1.890 -0.747 1.00 92.88 93 GLY A N 1
ATOM 715 C CA . GLY A 1 93 ? -12.019 -1.758 -2.177 1.00 92.88 93 GLY A CA 1
ATOM 716 C C . GLY A 1 93 ? -10.752 -1.857 -3.025 1.00 92.88 93 GLY A C 1
ATOM 717 O O . GLY A 1 93 ? -10.697 -2.666 -3.949 1.00 92.88 93 GLY A O 1
ATOM 718 N N . VAL A 1 94 ? -9.705 -1.105 -2.673 1.00 92.75 94 VAL A N 1
ATOM 719 C CA . VAL A 1 94 ? -8.425 -1.154 -3.396 1.00 92.75 94 VAL A CA 1
ATOM 720 C C . VAL A 1 94 ? -7.761 -2.526 -3.277 1.00 92.75 94 VAL A C 1
ATOM 722 O O . VAL A 1 94 ? -7.250 -3.036 -4.272 1.00 92.75 94 VAL A O 1
ATOM 725 N N . GLN A 1 95 ? -7.800 -3.165 -2.103 1.00 91.44 95 GLN A N 1
ATOM 726 C CA . GLN A 1 95 ? -7.249 -4.517 -1.945 1.00 91.44 95 GLN A CA 1
ATOM 727 C C . GLN A 1 95 ? -7.969 -5.525 -2.849 1.00 91.44 95 GLN A C 1
ATOM 729 O O . GLN A 1 95 ? -7.308 -6.310 -3.521 1.00 91.44 95 GLN A O 1
ATOM 734 N N . ILE A 1 96 ? -9.301 -5.469 -2.937 1.00 91.12 96 ILE A N 1
ATOM 735 C CA . ILE A 1 96 ? -10.076 -6.343 -3.830 1.00 91.12 96 ILE A CA 1
ATOM 736 C C . ILE A 1 96 ? -9.687 -6.113 -5.294 1.00 91.12 96 ILE A C 1
ATOM 738 O O . ILE A 1 96 ? -9.417 -7.082 -6.005 1.00 91.12 96 ILE A O 1
ATOM 742 N N . VAL A 1 97 ? -9.602 -4.854 -5.739 1.00 91.31 97 VAL A N 1
ATOM 743 C CA . VAL A 1 97 ? -9.190 -4.533 -7.117 1.00 91.31 97 VAL A CA 1
ATOM 744 C C . VAL A 1 97 ? -7.783 -5.058 -7.404 1.00 91.31 97 VAL A C 1
ATOM 746 O O . VAL A 1 97 ? -7.575 -5.689 -8.438 1.00 91.31 97 VAL A O 1
ATOM 749 N N . ASN A 1 98 ? -6.837 -4.876 -6.478 1.00 89.06 98 ASN A N 1
ATOM 750 C CA . ASN A 1 98 ? -5.467 -5.366 -6.633 1.00 89.06 98 ASN A CA 1
ATOM 751 C C . ASN A 1 98 ? -5.401 -6.896 -6.738 1.00 89.06 98 ASN A C 1
ATOM 753 O O . ASN A 1 98 ? -4.642 -7.418 -7.553 1.00 89.06 98 ASN A O 1
ATOM 757 N N . ILE A 1 99 ? -6.205 -7.623 -5.956 1.00 89.38 99 ILE A N 1
ATOM 758 C CA . ILE A 1 99 ? -6.286 -9.089 -6.041 1.00 89.38 99 ILE A CA 1
ATOM 759 C C . ILE A 1 99 ? -6.809 -9.511 -7.413 1.00 89.38 99 ILE A C 1
ATOM 761 O O . ILE A 1 99 ? -6.191 -10.349 -8.066 1.00 89.38 99 ILE A O 1
ATOM 765 N N . ILE A 1 100 ? -7.924 -8.922 -7.858 1.00 91.00 100 ILE A N 1
ATOM 766 C CA . ILE A 1 100 ? -8.539 -9.245 -9.151 1.00 91.00 100 ILE A CA 1
ATOM 767 C C . ILE A 1 100 ? -7.546 -8.968 -10.285 1.00 91.00 100 ILE A C 1
ATOM 769 O O . ILE A 1 100 ? -7.310 -9.845 -11.114 1.00 91.00 100 ILE A O 1
ATOM 773 N N . ALA A 1 101 ? -6.909 -7.794 -10.285 1.00 87.00 101 ALA A N 1
ATOM 774 C CA . ALA A 1 101 ? -5.900 -7.434 -11.278 1.00 87.00 101 ALA A CA 1
ATOM 775 C C . ALA A 1 101 ? -4.717 -8.414 -11.273 1.00 87.00 101 ALA A C 1
ATOM 777 O O . ALA A 1 101 ? -4.269 -8.850 -12.331 1.00 87.00 101 ALA A O 1
ATOM 778 N N . SER A 1 102 ? -4.241 -8.813 -10.091 1.00 87.06 102 SER A N 1
ATOM 779 C CA . SER A 1 102 ? -3.125 -9.752 -9.978 1.00 87.06 102 SER A CA 1
ATOM 780 C C . SER A 1 102 ? -3.475 -11.142 -10.512 1.00 87.06 102 SER A C 1
ATOM 782 O O . SER A 1 102 ? -2.657 -11.741 -11.205 1.00 87.06 102 SER A O 1
ATOM 784 N N . ILE A 1 103 ? -4.697 -11.626 -10.264 1.00 89.88 103 ILE A N 1
ATOM 785 C CA . ILE A 1 103 ? -5.183 -12.901 -10.813 1.00 89.88 103 ILE A CA 1
ATOM 786 C C . ILE A 1 103 ? -5.294 -12.832 -12.340 1.00 89.88 103 ILE A C 1
ATOM 788 O O . ILE A 1 103 ? -4.946 -13.799 -13.011 1.00 89.88 103 ILE A O 1
ATOM 792 N N . ILE A 1 104 ? -5.749 -11.706 -12.897 1.00 89.88 104 ILE A N 1
ATOM 793 C CA . ILE A 1 104 ? -5.865 -11.529 -14.353 1.00 89.88 104 ILE A CA 1
ATOM 794 C C . ILE A 1 104 ? -4.483 -11.527 -15.019 1.00 89.88 104 ILE A C 1
ATOM 796 O O . ILE A 1 104 ? -4.302 -12.181 -16.041 1.00 89.88 104 ILE A O 1
ATOM 800 N N . ILE A 1 105 ? -3.515 -10.801 -14.450 1.00 84.62 105 ILE A N 1
ATOM 801 C CA . ILE A 1 105 ? -2.191 -10.604 -15.062 1.00 84.62 105 ILE A CA 1
ATOM 802 C C . ILE A 1 105 ? -1.276 -11.812 -14.833 1.00 84.62 105 ILE A C 1
ATOM 804 O O . ILE A 1 105 ? -0.618 -12.275 -15.760 1.00 84.62 105 ILE A O 1
ATOM 808 N N . ASN A 1 106 ? -1.218 -12.319 -13.600 1.00 83.81 106 ASN A N 1
ATOM 809 C CA . ASN A 1 106 ? -0.241 -13.331 -13.186 1.00 83.81 106 ASN A CA 1
ATOM 810 C C . ASN A 1 106 ? -0.854 -14.729 -12.999 1.00 83.81 106 ASN A C 1
ATOM 812 O O . ASN A 1 106 ? -0.132 -15.676 -12.682 1.00 83.81 106 ASN A O 1
ATOM 816 N N . GLY A 1 107 ? -2.174 -14.868 -13.150 1.00 87.31 107 GLY A N 1
ATOM 817 C CA . GLY A 1 107 ? -2.898 -16.079 -12.779 1.00 87.31 107 GLY A CA 1
ATOM 818 C C . GLY A 1 107 ? -3.059 -16.240 -11.263 1.00 87.31 107 GLY A C 1
ATOM 819 O O . GLY A 1 107 ? -2.541 -15.470 -10.450 1.00 87.31 107 GLY A O 1
ATOM 820 N N . PHE A 1 108 ? -3.793 -17.276 -10.855 1.00 89.25 108 PHE A N 1
ATOM 821 C CA . PHE A 1 108 ? -3.919 -17.623 -9.441 1.00 89.25 108 PHE A CA 1
ATOM 822 C C . PHE A 1 108 ? -2.648 -18.326 -8.938 1.00 89.25 108 PHE A C 1
ATOM 824 O O . PHE A 1 108 ? -2.240 -19.352 -9.479 1.00 89.25 108 PHE A O 1
ATOM 831 N N . ASN A 1 109 ? -2.035 -17.800 -7.873 1.00 87.62 109 ASN A N 1
ATOM 832 C CA . ASN A 1 109 ? -0.824 -18.353 -7.260 1.00 87.62 109 ASN A CA 1
ATOM 833 C C . ASN A 1 109 ? -0.934 -18.351 -5.726 1.00 87.62 109 ASN A C 1
ATOM 835 O O . ASN A 1 109 ? -1.456 -17.401 -5.142 1.00 87.62 109 ASN A O 1
ATOM 839 N N . ILE A 1 110 ? -0.368 -19.366 -5.060 1.00 86.00 110 ILE A N 1
ATOM 840 C CA . ILE A 1 110 ? -0.303 -19.467 -3.590 1.00 86.00 110 ILE A CA 1
ATOM 841 C C . ILE A 1 110 ? 0.318 -18.214 -2.941 1.00 86.00 110 ILE A C 1
ATOM 843 O O . ILE A 1 110 ? -0.072 -17.822 -1.843 1.00 86.00 110 ILE A O 1
ATOM 847 N N . LYS A 1 111 ? 1.242 -17.536 -3.638 1.00 84.69 111 LYS A N 1
ATOM 848 C CA . LYS A 1 111 ? 1.871 -16.285 -3.182 1.00 84.69 111 LYS A CA 1
ATOM 849 C C . LYS A 1 111 ? 0.855 -15.160 -2.946 1.00 84.69 111 LYS A C 1
ATOM 851 O O . LYS A 1 111 ? 1.072 -14.339 -2.057 1.00 84.69 111 LYS A O 1
ATOM 856 N N . LEU A 1 112 ? -0.267 -15.149 -3.673 1.00 83.62 112 LEU A N 1
ATOM 857 C CA . LEU A 1 112 ? -1.341 -14.168 -3.474 1.00 83.62 112 LEU A CA 1
ATOM 858 C C . LEU A 1 112 ? -1.972 -14.297 -2.084 1.00 83.62 112 LEU A C 1
ATOM 860 O O . LEU A 1 112 ? -2.279 -13.291 -1.452 1.00 83.62 112 LEU A O 1
ATOM 864 N N . ILE A 1 113 ? -2.104 -15.527 -1.577 1.00 84.38 113 ILE A N 1
ATOM 865 C CA . ILE A 1 113 ? -2.669 -15.799 -0.249 1.00 84.38 113 ILE A CA 1
ATOM 866 C C . ILE A 1 113 ? -1.766 -15.203 0.834 1.00 84.38 113 ILE A C 1
ATOM 868 O O . ILE A 1 113 ? -2.252 -14.524 1.735 1.00 84.38 113 ILE A O 1
ATOM 872 N N . PHE A 1 114 ? -0.448 -15.389 0.716 1.00 84.62 114 PHE A N 1
ATOM 873 C CA . PHE A 1 114 ? 0.514 -14.806 1.655 1.00 84.62 114 PHE A CA 1
ATOM 874 C C . PHE A 1 114 ? 0.507 -13.274 1.620 1.00 84.62 114 PHE A C 1
ATOM 876 O O . PHE A 1 114 ? 0.543 -12.641 2.676 1.00 84.62 114 PHE A O 1
ATOM 883 N N . GLY A 1 115 ? 0.378 -12.678 0.430 1.00 82.31 115 GLY A N 1
ATOM 884 C CA . GLY A 1 115 ? 0.241 -11.227 0.271 1.00 82.31 115 GLY A CA 1
ATOM 885 C C . GLY A 1 115 ? -1.014 -10.647 0.936 1.00 82.31 115 GLY A C 1
ATOM 886 O O . GLY A 1 115 ? -1.030 -9.472 1.298 1.00 82.31 115 GLY A O 1
ATOM 887 N N . LEU A 1 116 ? -2.041 -11.473 1.160 1.00 85.50 116 LEU A N 1
ATOM 888 C CA . LEU A 1 116 ? -3.313 -11.070 1.761 1.00 85.50 116 LEU A CA 1
ATOM 889 C C . LEU A 1 116 ? -3.379 -11.210 3.278 1.00 85.50 116 LEU A C 1
ATOM 891 O O . LEU A 1 116 ? -4.305 -10.673 3.885 1.00 85.50 116 LEU A O 1
ATOM 895 N N . ILE A 1 117 ? -2.404 -11.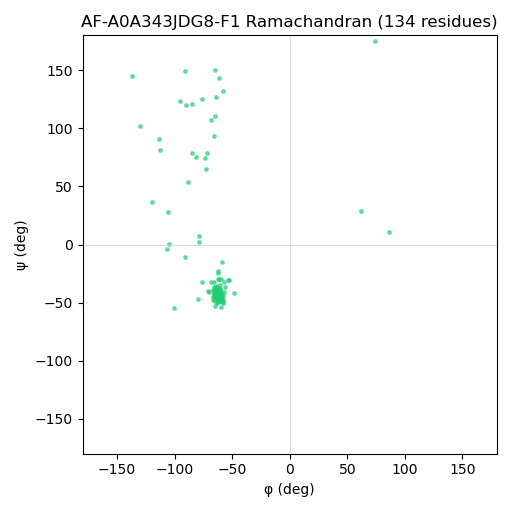862 3.911 1.00 89.25 117 ILE A N 1
ATOM 896 C CA . ILE A 1 117 ? -2.402 -12.058 5.368 1.00 89.25 117 ILE A CA 1
ATOM 897 C C . ILE A 1 117 ? -2.389 -10.708 6.091 1.00 89.25 117 ILE A C 1
ATOM 899 O O . ILE A 1 117 ? -3.201 -10.472 6.982 1.00 89.25 117 ILE A O 1
ATOM 903 N N . LEU A 1 118 ? -1.500 -9.801 5.683 1.00 87.56 118 LEU A N 1
ATOM 904 C CA . LEU A 1 118 ? -1.359 -8.468 6.275 1.00 87.56 118 LEU A CA 1
ATOM 905 C C . LEU A 1 118 ? -2.613 -7.596 6.062 1.00 87.56 118 LEU A C 1
ATOM 907 O O . LEU A 1 118 ? -3.162 -7.106 7.056 1.00 87.56 118 LEU A O 1
ATOM 911 N N . PRO A 1 119 ? -3.118 -7.425 4.821 1.00 88.81 119 PRO A N 1
ATOM 912 C CA . PRO A 1 119 ? -4.370 -6.710 4.579 1.00 88.81 119 PRO A CA 1
ATOM 913 C C . PRO A 1 119 ? -5.559 -7.334 5.316 1.00 88.81 119 PRO A C 1
ATOM 915 O O . PRO A 1 119 ? -6.340 -6.623 5.949 1.00 88.81 119 PRO A O 1
ATOM 918 N N . GLY A 1 120 ? -5.669 -8.664 5.289 1.00 89.69 120 GLY A N 1
ATOM 919 C CA . GLY A 1 120 ? -6.735 -9.411 5.949 1.00 89.69 120 GLY A CA 1
ATOM 920 C C . GLY A 1 120 ? -6.713 -9.247 7.466 1.00 89.69 120 GLY A C 1
ATOM 921 O O . GLY A 1 120 ? -7.763 -9.060 8.079 1.00 89.69 120 GLY A O 1
ATOM 922 N N . LEU A 1 121 ? -5.528 -9.226 8.079 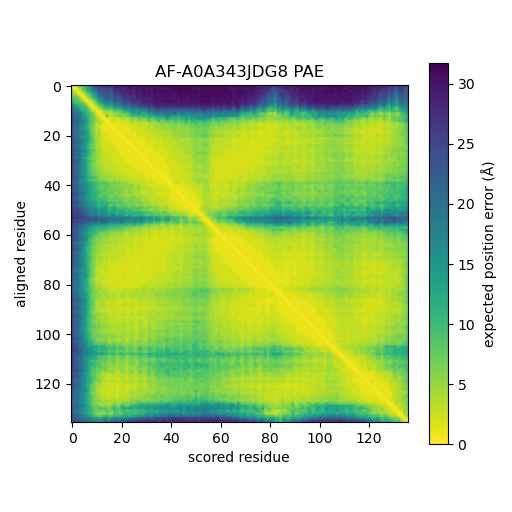1.00 90.38 121 LEU A N 1
ATOM 923 C CA . LEU A 1 121 ? -5.376 -9.012 9.515 1.00 90.38 121 LEU A CA 1
ATOM 924 C C . LEU A 1 121 ? -5.793 -7.593 9.929 1.00 90.38 121 LEU A C 1
ATOM 926 O O . LEU A 1 121 ? -6.453 -7.423 10.957 1.00 90.38 121 LEU A O 1
ATOM 930 N N . LEU A 1 122 ? -5.467 -6.575 9.123 1.00 89.38 122 LEU A N 1
ATOM 931 C CA . LEU A 1 122 ? -5.927 -5.204 9.365 1.00 89.38 122 LEU A CA 1
ATOM 932 C C . LEU A 1 122 ? -7.460 -5.120 9.301 1.00 89.38 122 LEU A C 1
ATOM 934 O O . LEU A 1 122 ? -8.083 -4.569 10.212 1.00 89.38 122 LEU A O 1
ATOM 938 N N . VAL A 1 123 ? -8.073 -5.728 8.281 1.00 89.44 123 VAL A N 1
ATOM 939 C CA . VAL A 1 123 ? -9.538 -5.813 8.145 1.00 89.44 123 VAL A CA 1
ATOM 940 C C . VAL A 1 123 ? -10.163 -6.561 9.324 1.00 89.44 123 VAL A C 1
ATOM 942 O O . VAL A 1 123 ? -11.157 -6.101 9.886 1.00 89.44 123 VAL A O 1
ATOM 945 N N . TYR A 1 124 ? -9.556 -7.663 9.763 1.00 90.12 124 TYR A N 1
ATOM 946 C CA . TYR A 1 124 ? -10.000 -8.413 10.936 1.00 90.12 124 TYR A CA 1
ATOM 947 C C . TYR A 1 124 ? -9.979 -7.556 12.213 1.00 90.12 124 TYR A C 1
ATOM 949 O O . TYR A 1 124 ? -10.958 -7.537 12.966 1.00 90.12 124 TYR A O 1
ATOM 957 N N . PHE A 1 125 ? -8.909 -6.789 12.451 1.00 88.81 125 PHE A N 1
ATOM 958 C CA . PHE A 1 125 ? -8.844 -5.884 13.603 1.00 88.81 125 PHE A CA 1
ATOM 959 C C . PHE A 1 125 ? -9.871 -4.755 13.531 1.00 88.81 125 PHE A C 1
ATOM 961 O O . PHE A 1 125 ? -10.461 -4.415 14.562 1.00 88.81 125 PHE A O 1
ATOM 968 N N . ILE A 1 126 ? -10.114 -4.206 12.338 1.00 87.12 126 ILE A N 1
ATOM 969 C CA . ILE A 1 126 ? -11.175 -3.219 12.114 1.00 87.12 126 ILE A CA 1
ATOM 970 C C . ILE A 1 126 ? -12.538 -3.833 12.455 1.00 87.12 126 ILE A C 1
ATOM 972 O O . ILE A 1 126 ? -13.309 -3.227 13.198 1.00 87.12 126 ILE A O 1
ATOM 976 N N . TYR A 1 127 ? -12.813 -5.056 11.993 1.00 85.69 127 TYR A N 1
ATOM 977 C CA . TYR A 1 127 ? -14.077 -5.746 12.253 1.00 85.69 127 TYR A CA 1
ATOM 978 C C . TYR A 1 127 ? -14.291 -6.042 13.743 1.00 85.69 127 TYR A C 1
ATOM 980 O O . TYR A 1 127 ? -15.380 -5.821 14.276 1.00 85.69 127 TYR A O 1
ATOM 988 N N . ARG A 1 128 ? -13.239 -6.458 14.461 1.00 84.06 128 ARG A N 1
ATOM 989 C CA . ARG A 1 128 ? -13.296 -6.664 15.919 1.00 84.06 128 ARG A CA 1
ATOM 990 C C . ARG A 1 128 ? -13.619 -5.371 16.678 1.00 84.06 128 ARG A C 1
ATOM 992 O O . ARG A 1 128 ? -14.218 -5.417 17.746 1.00 84.06 128 ARG A O 1
ATOM 999 N N . LYS A 1 129 ? -13.217 -4.224 16.131 1.00 82.44 129 LYS A N 1
ATOM 1000 C CA . LYS A 1 129 ? -13.438 -2.881 16.686 1.00 82.44 129 LYS A CA 1
ATOM 1001 C C . LYS A 1 129 ? -14.516 -2.114 15.909 1.00 82.44 129 LYS A C 1
ATOM 1003 O O . LYS A 1 129 ? -14.486 -0.883 15.884 1.00 82.44 129 LYS A O 1
ATOM 1008 N N . LYS A 1 130 ? -15.477 -2.819 15.290 1.00 76.62 130 LYS A N 1
ATOM 1009 C CA . LYS A 1 130 ? -16.515 -2.218 14.432 1.00 76.62 130 LYS A CA 1
ATOM 1010 C C . LYS A 1 130 ? -17.280 -1.079 15.101 1.00 76.62 130 LYS A C 1
ATOM 1012 O O . LYS A 1 130 ? -17.653 -0.146 14.411 1.00 76.62 130 LYS A O 1
ATOM 1017 N N . GLU A 1 131 ? -17.443 -1.111 16.420 1.00 76.94 131 GLU A N 1
ATOM 1018 C CA . GLU A 1 131 ? -18.139 -0.090 17.221 1.00 76.94 131 GLU A CA 1
ATOM 1019 C C . GLU A 1 131 ? -17.469 1.295 17.152 1.00 76.94 131 GLU A C 1
ATOM 1021 O O . GLU A 1 131 ? -18.129 2.321 17.297 1.00 76.94 131 GLU A O 1
ATOM 1026 N N . ILE A 1 132 ? -16.163 1.340 16.860 1.00 75.19 132 ILE A N 1
ATOM 1027 C CA . ILE A 1 132 ? -15.402 2.586 16.690 1.00 75.19 132 ILE A CA 1
ATOM 1028 C C . ILE A 1 132 ? -15.699 3.245 15.338 1.00 75.19 132 ILE A C 1
ATOM 1030 O O . ILE A 1 132 ? -15.644 4.469 15.218 1.00 75.19 132 ILE A O 1
ATOM 1034 N N . TYR A 1 133 ? -15.983 2.435 14.320 1.00 71.94 133 TYR A N 1
ATOM 1035 C CA . TYR A 1 133 ? -16.146 2.887 12.942 1.00 71.94 133 TYR A CA 1
ATOM 1036 C C . TYR A 1 133 ? -17.630 3.003 12.592 1.00 71.94 133 TYR A C 1
ATOM 1038 O O . TYR A 1 133 ? -18.113 4.065 12.214 1.00 71.94 133 TYR A O 1
ATOM 1046 N N . ILE A 1 134 ? -18.380 1.926 12.779 1.00 68.44 134 ILE A N 1
ATOM 1047 C CA . ILE A 1 134 ? -19.815 1.842 12.544 1.00 68.44 134 ILE A CA 1
ATOM 1048 C C . ILE A 1 134 ? -20.518 2.346 13.808 1.00 68.44 134 ILE A C 1
ATOM 1050 O O . ILE A 1 134 ? -20.953 1.574 14.661 1.00 68.44 134 ILE A O 1
ATOM 1054 N N . LYS A 1 135 ? -20.574 3.671 13.950 1.00 56.62 135 LYS A N 1
ATOM 1055 C CA . LYS A 1 135 ? -21.435 4.321 14.939 1.00 56.62 135 LYS A CA 1
ATOM 1056 C C . LYS A 1 135 ? -22.892 4.014 14.570 1.00 56.62 135 LYS A C 1
ATOM 1058 O O . LYS A 1 135 ? -23.275 4.224 13.421 1.00 56.62 135 LYS A O 1
ATOM 1063 N N . LYS A 1 136 ? -23.652 3.483 15.528 1.00 47.16 136 LYS A N 1
ATOM 1064 C CA . LYS A 1 136 ? -25.105 3.305 15.431 1.00 47.16 136 LYS A CA 1
ATOM 1065 C C . LYS A 1 136 ? -25.807 4.660 15.419 1.00 47.16 136 LYS A C 1
ATOM 1067 O O . LYS A 1 136 ? -25.315 5.562 16.140 1.00 47.16 136 LYS A O 1
#

Nearest PDB structures (foldseek):
  6jx6-assembly1_D  TM=2.698E-01  e=9.214E+00  Homo sapiens

Sequence (136 aa):
MKSGKTNNKEGLGLGLILLSGYFLLLTAYSIFASIMQLMNLEEYNKFILEQGYSQVEITSSQVIVSLAIGVVLLISIILILLKKVIGVYLFVGVQIVNIIASIIINGFNIKLIFGLILPGLLVYFIYRKKEIYIKK